Protein AF-A0A2H0J048-F1 (afdb_monomer)

Mean predicted aligned error: 5.44 Å

Solvent-accessible surface area (backbone atoms only — not comparable to full-atom values): 5677 Å² total; per-residue (Å²): 135,82,66,64,63,48,66,38,72,66,30,52,51,51,53,52,49,50,41,68,76,61,35,92,79,60,80,83,76,71,68,85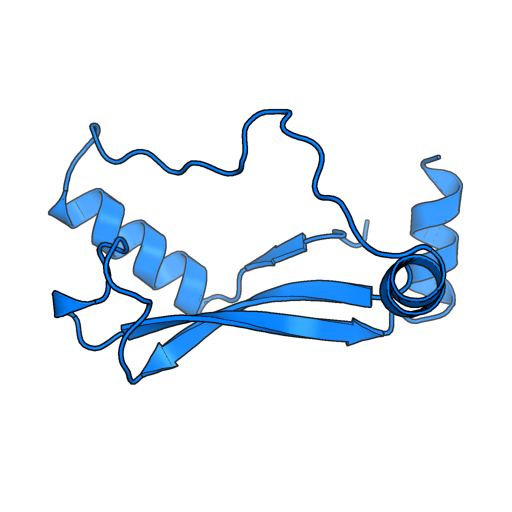,85,64,83,83,87,64,58,69,74,54,41,72,71,49,75,58,38,32,40,33,40,32,63,44,81,42,76,39,48,98,86,45,87,48,29,91,75,46,23,17,74,38,83,45,71,45,75,57,50,73,69,52,49,56,56,54,60,76,76,112

Structure (mmCIF, N/CA/C/O backbone):
data_AF-A0A2H0J048-F1
#
_entry.id   AF-A0A2H0J048-F1
#
loop_
_atom_site.group_PDB
_atom_site.id
_atom_site.type_symbol
_atom_site.label_atom_id
_atom_site.label_alt_id
_atom_site.label_comp_id
_atom_site.label_asym_id
_atom_site.label_entity_id
_atom_site.label_seq_id
_atom_site.pdbx_PDB_ins_code
_atom_site.Cartn_x
_atom_site.Cartn_y
_atom_site.Cartn_z
_atom_site.occupancy
_atom_site.B_iso_or_equiv
_atom_site.auth_seq_id
_atom_site.auth_comp_id
_atom_site.auth_asym_id
_atom_site.auth_atom_id
_atom_site.pdbx_PDB_model_num
ATOM 1 N N . MET A 1 1 ? 1.315 -15.779 -10.283 1.00 78.94 1 MET A N 1
ATOM 2 C CA . MET A 1 1 ? 0.953 -14.384 -10.561 1.00 78.94 1 MET A CA 1
ATOM 3 C C . MET A 1 1 ? 1.601 -13.513 -9.526 1.00 78.94 1 MET A C 1
ATOM 5 O O . MET A 1 1 ? 1.280 -13.643 -8.351 1.00 78.94 1 MET A O 1
ATOM 9 N N . VAL A 1 2 ? 2.564 -12.703 -9.948 1.00 88.88 2 VAL A N 1
ATOM 10 C CA . VAL A 1 2 ? 3.149 -11.669 -9.099 1.00 88.88 2 VAL A CA 1
ATOM 11 C C . VAL A 1 2 ? 2.176 -10.495 -8.937 1.00 88.88 2 VAL A C 1
ATOM 13 O O . VAL A 1 2 ? 1.649 -9.966 -9.914 1.00 88.88 2 VAL A O 1
ATOM 16 N N . ASP A 1 3 ? 1.938 -10.075 -7.697 1.00 90.81 3 ASP A N 1
ATOM 17 C CA . ASP A 1 3 ? 1.085 -8.921 -7.411 1.00 90.81 3 ASP A CA 1
ATOM 18 C C . ASP A 1 3 ? 1.859 -7.607 -7.574 1.00 90.81 3 ASP A C 1
ATOM 20 O O . ASP A 1 3 ? 2.994 -7.480 -7.105 1.00 90.81 3 ASP A O 1
ATOM 24 N N . LYS A 1 4 ? 1.237 -6.584 -8.180 1.00 88.88 4 LYS A N 1
ATOM 25 C CA . LYS A 1 4 ? 1.843 -5.240 -8.295 1.00 88.88 4 LYS A CA 1
ATOM 26 C C . LYS A 1 4 ? 1.974 -4.526 -6.942 1.00 88.88 4 LYS A C 1
ATOM 28 O O . LYS A 1 4 ? 2.866 -3.695 -6.770 1.00 88.88 4 LYS A O 1
ATOM 33 N N . VAL A 1 5 ? 1.108 -4.865 -5.985 1.00 90.31 5 VAL A N 1
ATOM 34 C CA . VAL A 1 5 ? 1.094 -4.314 -4.626 1.00 90.31 5 VAL A CA 1
ATOM 35 C C . VAL A 1 5 ? 0.935 -5.454 -3.629 1.00 90.31 5 VAL A C 1
ATOM 37 O O . VAL A 1 5 ? -0.006 -6.233 -3.745 1.00 90.31 5 VAL A O 1
ATOM 40 N N . ILE A 1 6 ? 1.817 -5.527 -2.637 1.00 93.25 6 ILE A N 1
ATOM 41 C CA . ILE A 1 6 ? 1.723 -6.489 -1.531 1.00 93.25 6 ILE A CA 1
ATOM 42 C C . ILE A 1 6 ? 1.796 -5.777 -0.181 1.00 93.25 6 ILE A C 1
ATOM 44 O O . ILE A 1 6 ? 2.321 -4.670 -0.081 1.00 93.25 6 ILE A O 1
ATOM 48 N N . ALA A 1 7 ? 1.310 -6.437 0.867 1.00 94.50 7 ALA A N 1
ATOM 49 C CA . ALA A 1 7 ? 1.516 -6.031 2.253 1.00 94.50 7 ALA A CA 1
ATOM 50 C C . ALA A 1 7 ? 2.376 -7.077 2.972 1.00 94.50 7 ALA A C 1
ATOM 52 O O . ALA A 1 7 ? 2.208 -8.279 2.757 1.00 94.50 7 ALA A O 1
ATOM 53 N N . THR A 1 8 ? 3.304 -6.635 3.817 1.00 96.88 8 THR A N 1
ATOM 54 C CA . THR A 1 8 ? 4.110 -7.543 4.641 1.00 96.88 8 THR A CA 1
ATOM 55 C C . THR A 1 8 ? 3.257 -8.228 5.714 1.00 96.88 8 THR A C 1
ATOM 57 O O . THR A 1 8 ? 2.196 -7.713 6.078 1.00 96.88 8 THR A O 1
ATOM 60 N N . PRO A 1 9 ? 3.712 -9.363 6.282 1.00 97.62 9 PRO A N 1
ATOM 61 C CA . PRO A 1 9 ? 3.013 -10.003 7.398 1.00 97.62 9 PRO A CA 1
ATOM 62 C C . PRO A 1 9 ? 2.751 -9.050 8.573 1.00 97.62 9 PRO A C 1
ATOM 64 O O . PRO A 1 9 ? 1.635 -8.993 9.077 1.00 97.62 9 PRO A O 1
ATOM 67 N N . THR A 1 10 ? 3.732 -8.222 8.936 1.00 96.44 10 THR A N 1
ATOM 68 C CA . THR A 1 10 ? 3.609 -7.206 9.995 1.00 96.44 10 THR A CA 1
ATOM 69 C C . THR A 1 10 ? 2.579 -6.127 9.658 1.00 96.44 10 THR A C 1
ATOM 71 O O . THR A 1 10 ? 1.826 -5.696 10.531 1.00 96.44 10 THR A O 1
ATOM 74 N N . ALA A 1 11 ? 2.486 -5.712 8.391 1.00 94.81 11 ALA A N 1
ATOM 75 C CA . ALA A 1 11 ? 1.436 -4.801 7.944 1.00 94.81 11 ALA A CA 1
ATOM 76 C C . ALA A 1 11 ? 0.044 -5.432 8.034 1.00 94.81 11 ALA A C 1
ATOM 78 O O . ALA A 1 11 ? -0.895 -4.789 8.506 1.00 94.81 11 ALA A O 1
ATOM 79 N N . LEU A 1 12 ? -0.09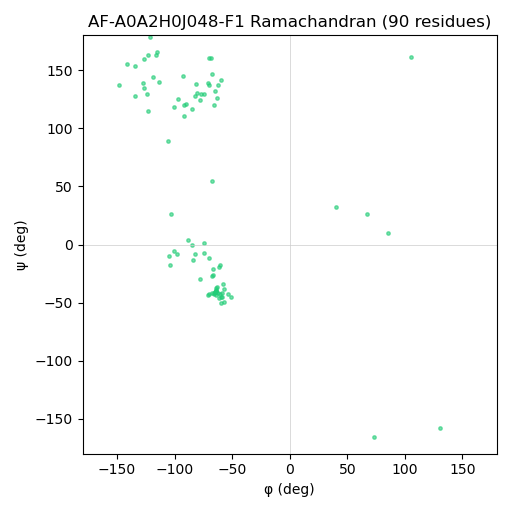7 -6.697 7.639 1.00 95.00 12 LEU A N 1
ATOM 80 C CA . LEU A 1 12 ? -1.360 -7.430 7.745 1.00 95.00 12 LEU A CA 1
ATOM 81 C C . LEU A 1 12 ? -1.801 -7.609 9.205 1.00 95.00 12 LEU A C 1
ATOM 83 O O . LEU A 1 12 ? -2.983 -7.437 9.511 1.00 95.00 12 LEU A O 1
ATOM 87 N N . GLU A 1 13 ? -0.865 -7.897 10.108 1.00 96.44 13 GLU A N 1
ATOM 88 C CA . GLU A 1 13 ? -1.117 -7.990 11.550 1.00 96.44 13 GLU A CA 1
ATOM 89 C C . GLU A 1 13 ? -1.607 -6.662 12.129 1.00 96.44 13 GLU A C 1
ATOM 91 O O . GLU A 1 13 ? -2.615 -6.636 12.839 1.00 96.44 13 GLU A O 1
ATOM 96 N N . LEU A 1 14 ? -0.961 -5.546 11.776 1.00 94.44 14 LEU A N 1
ATOM 97 C CA . LEU A 1 14 ? -1.397 -4.221 12.213 1.00 94.44 14 LEU A CA 1
ATOM 98 C C . LEU A 1 14 ? -2.802 -3.892 11.689 1.00 94.44 14 LEU A C 1
ATOM 100 O O . LEU A 1 14 ? -3.643 -3.408 12.444 1.00 94.44 14 LEU A O 1
ATOM 104 N N . ILE A 1 15 ? -3.101 -4.213 10.428 1.00 92.38 15 ILE A N 1
ATOM 105 C CA . ILE A 1 15 ? -4.445 -4.034 9.857 1.00 92.38 15 ILE A CA 1
ATOM 106 C C . ILE A 1 15 ? -5.483 -4.849 10.642 1.00 92.38 15 ILE A C 1
ATOM 108 O O . ILE A 1 15 ? -6.561 -4.338 10.955 1.00 92.38 15 ILE A O 1
ATOM 112 N N . ALA A 1 16 ? -5.187 -6.108 10.968 1.00 94.06 16 ALA A N 1
ATOM 113 C CA . ALA A 1 16 ? -6.087 -6.961 11.745 1.00 94.06 16 ALA A CA 1
ATOM 114 C C . ALA A 1 16 ? -6.299 -6.428 13.172 1.00 94.06 16 ALA A C 1
ATOM 116 O O . ALA A 1 16 ? -7.430 -6.414 13.672 1.00 94.06 16 ALA A O 1
ATOM 117 N N . PHE A 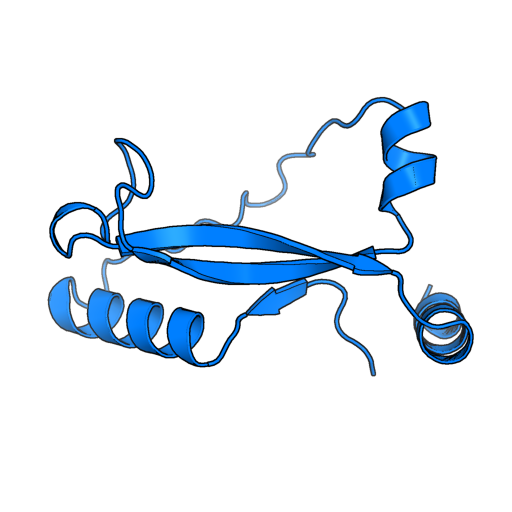1 17 ? -5.234 -5.934 13.804 1.00 95.06 17 PHE A N 1
ATOM 118 C CA . PHE A 1 17 ? -5.296 -5.279 15.106 1.00 95.06 17 PHE A CA 1
ATOM 119 C C . PHE A 1 17 ? -6.199 -4.038 15.069 1.00 95.06 17 PHE A C 1
ATOM 121 O O . PHE A 1 17 ? -7.134 -3.939 15.866 1.00 95.06 17 PHE A O 1
ATOM 128 N N . LEU A 1 18 ? -5.994 -3.135 14.105 1.00 93.75 18 LEU A N 1
ATOM 129 C CA . LEU A 1 18 ? -6.802 -1.921 13.957 1.00 93.75 18 LEU A CA 1
ATOM 130 C C . LEU A 1 18 ? -8.278 -2.252 13.708 1.00 93.75 18 LEU A C 1
ATOM 132 O O . LEU A 1 18 ? -9.155 -1.654 14.331 1.00 93.75 18 LEU A O 1
ATOM 136 N N . LYS A 1 19 ? -8.574 -3.249 12.863 1.00 92.50 19 LYS A N 1
ATOM 137 C CA . LYS A 1 19 ? -9.949 -3.738 12.642 1.00 92.50 19 LYS A CA 1
ATOM 138 C C . LYS A 1 19 ? -10.597 -4.233 13.932 1.00 92.50 19 LYS A C 1
ATOM 140 O O . LYS A 1 19 ? -11.761 -3.943 14.184 1.00 92.50 19 LYS A O 1
ATOM 145 N N . THR A 1 20 ? -9.845 -4.954 14.758 1.00 94.88 20 THR A N 1
ATOM 146 C CA . THR A 1 20 ? -10.335 -5.464 16.045 1.00 94.88 20 THR A CA 1
ATOM 147 C C . THR A 1 20 ? -10.597 -4.323 17.030 1.00 94.88 20 THR A C 1
ATOM 149 O O . THR A 1 20 ? -11.623 -4.317 17.705 1.00 94.88 20 THR A O 1
ATOM 152 N N . LYS A 1 21 ? -9.701 -3.332 17.085 1.00 94.75 21 LYS A N 1
ATOM 153 C CA . LYS A 1 21 ? -9.781 -2.192 18.006 1.00 94.75 21 LYS A CA 1
ATOM 154 C C . LYS A 1 21 ? -10.896 -1.205 17.653 1.00 94.75 21 LYS A C 1
ATOM 156 O O . LYS A 1 21 ? -11.596 -0.733 18.544 1.00 94.75 21 LYS A O 1
ATOM 161 N N . HIS A 1 22 ? -11.047 -0.878 16.372 1.00 93.12 22 HIS A N 1
ATOM 162 C CA . HIS A 1 22 ? -11.982 0.150 15.897 1.00 93.12 22 HIS A CA 1
ATOM 163 C C . HIS A 1 22 ? -13.311 -0.425 15.390 1.00 93.12 22 HIS A C 1
ATOM 165 O O . HIS A 1 22 ? -14.264 0.318 15.147 1.00 93.12 22 HIS A O 1
ATOM 171 N N . GLY A 1 23 ? -13.399 -1.750 15.276 1.00 90.00 23 GLY A N 1
ATOM 172 C CA . GLY A 1 23 ? -14.609 -2.450 14.880 1.00 90.00 23 GLY A CA 1
ATOM 173 C C . GLY A 1 23 ? -14.943 -2.304 13.388 1.00 90.00 23 GLY A C 1
ATOM 174 O O . GLY A 1 23 ? -14.114 -1.883 12.578 1.00 90.00 23 GLY A O 1
ATOM 175 N N . PRO A 1 24 ? -16.178 -2.658 12.996 1.00 86.38 24 PRO A N 1
ATOM 176 C CA . PRO A 1 24 ? -16.574 -2.800 11.592 1.00 86.38 24 PRO A CA 1
ATOM 177 C C . PRO A 1 24 ? -16.670 -1.475 10.820 1.00 86.38 24 PRO A C 1
ATOM 179 O O . PRO A 1 24 ? -16.766 -1.496 9.598 1.00 86.38 24 PRO A O 1
ATOM 182 N N . ASN A 1 25 ? -16.632 -0.333 11.514 1.00 84.00 25 ASN A N 1
ATOM 183 C CA . ASN A 1 25 ? -16.713 0.995 10.900 1.00 84.00 25 ASN A CA 1
ATOM 184 C C . ASN A 1 25 ? -15.340 1.549 10.485 1.00 84.00 25 ASN A C 1
ATOM 186 O O . ASN A 1 25 ? -15.248 2.695 10.047 1.00 84.00 25 ASN A O 1
ATOM 190 N N . LEU A 1 26 ? -14.268 0.763 10.635 1.00 84.75 26 LEU A N 1
ATOM 191 C CA . LEU A 1 26 ? -12.955 1.124 10.123 1.00 84.75 26 LEU A CA 1
ATOM 192 C C . LEU A 1 26 ? -12.987 1.170 8.592 1.00 84.75 26 LEU A C 1
ATOM 194 O O . LEU A 1 26 ? -13.236 0.163 7.928 1.00 84.75 26 LEU A O 1
ATOM 198 N N . LEU A 1 27 ? -12.678 2.336 8.033 1.00 79.31 27 LEU A N 1
ATOM 199 C CA . LEU A 1 27 ? -12.551 2.509 6.594 1.00 79.31 27 LEU A CA 1
ATOM 200 C C . LEU A 1 27 ? -11.098 2.289 6.177 1.00 79.31 27 LEU A C 1
ATOM 202 O O . LEU A 1 27 ? -10.204 3.014 6.603 1.00 79.31 27 LEU A O 1
ATOM 206 N N . PHE A 1 28 ? -10.873 1.311 5.302 1.00 75.75 28 PHE A N 1
ATOM 207 C CA . PHE A 1 28 ? -9.660 1.263 4.495 1.00 75.75 28 PHE A CA 1
ATOM 208 C C . PHE A 1 28 ? -9.951 1.977 3.180 1.00 75.75 28 PHE A C 1
ATOM 210 O O . PHE A 1 28 ? -10.735 1.489 2.365 1.00 75.75 28 PHE A O 1
ATOM 217 N N . HIS A 1 29 ? -9.342 3.142 2.985 1.00 71.31 29 HIS A N 1
ATOM 218 C CA . HIS A 1 29 ? -9.454 3.874 1.734 1.00 71.31 29 HIS A CA 1
ATOM 219 C C . HIS A 1 29 ? -8.147 3.746 0.952 1.00 71.31 29 HIS A C 1
ATOM 221 O O . HIS A 1 29 ? -7.255 4.582 1.049 1.00 71.31 29 HIS A O 1
ATOM 227 N N . GLN A 1 30 ? -8.050 2.705 0.126 1.00 62.16 30 GLN A N 1
ATOM 228 C CA . GLN A 1 30 ? -7.315 2.864 -1.127 1.00 62.16 30 GLN A CA 1
ATOM 229 C C . GLN A 1 30 ? -8.073 3.938 -1.911 1.00 62.16 30 GLN A C 1
ATOM 231 O O . GLN A 1 30 ? -9.300 3.906 -1.874 1.00 62.16 30 GLN A O 1
ATOM 236 N N . SER A 1 31 ? -7.400 4.889 -2.564 1.00 61.75 31 SER A N 1
ATOM 237 C CA . SER A 1 31 ? -8.032 6.049 -3.217 1.00 61.75 31 SER A CA 1
ATOM 238 C C . SER A 1 31 ? -8.900 5.690 -4.440 1.00 61.75 31 SER A C 1
ATOM 240 O O . SER A 1 31 ? -8.654 6.170 -5.537 1.00 61.75 31 SER A O 1
ATOM 242 N N . GLY A 1 32 ? -9.869 4.789 -4.290 1.00 43.97 32 GLY A N 1
ATOM 243 C CA . GLY A 1 32 ? -11.225 4.815 -4.830 1.00 43.97 32 GLY A CA 1
ATOM 244 C C . GLY A 1 32 ? -11.456 5.316 -6.252 1.00 43.97 32 GLY A C 1
ATOM 245 O O . GLY A 1 32 ? -12.497 5.916 -6.486 1.00 43.97 32 GLY A O 1
ATOM 246 N N . GLY A 1 33 ? -10.528 5.119 -7.190 1.00 51.56 33 GLY A N 1
ATOM 247 C CA . GLY A 1 33 ? -10.650 5.631 -8.559 1.00 51.56 33 GLY A CA 1
ATOM 248 C C . GLY A 1 33 ? -10.170 7.073 -8.775 1.00 51.56 33 GLY A C 1
ATOM 249 O O . GLY A 1 33 ? -10.364 7.612 -9.862 1.00 51.56 33 GLY A O 1
ATOM 250 N N . CYS A 1 34 ? -9.508 7.699 -7.797 1.00 58.53 34 CYS A N 1
ATOM 251 C CA . CYS A 1 34 ? -8.746 8.925 -8.033 1.00 58.53 34 CYS A CA 1
ATOM 252 C C . CYS A 1 34 ? -7.411 8.570 -8.691 1.00 58.53 34 CYS A C 1
ATOM 254 O O . CYS A 1 34 ? -6.637 7.774 -8.155 1.00 58.53 34 CYS A O 1
ATOM 256 N N . ALA A 1 35 ? -7.136 9.169 -9.850 1.00 67.69 35 ALA A N 1
ATOM 257 C CA . ALA A 1 35 ? -5.851 9.005 -10.510 1.00 67.69 35 ALA A CA 1
ATOM 258 C C . ALA A 1 35 ? -4.736 9.582 -9.627 1.00 67.69 35 ALA A C 1
ATOM 260 O O . ALA A 1 35 ? -4.782 10.751 -9.239 1.00 67.69 35 ALA A O 1
ATOM 261 N N . PHE A 1 36 ? -3.718 8.771 -9.337 1.00 70.81 36 PHE A N 1
ATOM 262 C CA . PHE A 1 36 ? -2.447 9.300 -8.864 1.00 70.81 36 PHE A CA 1
ATOM 263 C C . PHE A 1 36 ? -1.691 9.873 -10.054 1.00 70.81 36 PHE A C 1
ATOM 265 O O . PHE A 1 36 ? -1.521 9.213 -11.080 1.00 70.81 36 PHE A O 1
ATOM 272 N N . TYR A 1 37 ? -1.227 11.107 -9.902 1.00 80.88 37 TYR A N 1
ATOM 273 C CA . TYR A 1 37 ? -0.410 11.763 -10.907 1.00 80.88 37 TYR A CA 1
ATOM 274 C C . TYR A 1 37 ? 1.052 11.615 -10.519 1.00 80.88 37 TYR A C 1
ATOM 276 O O . TYR A 1 37 ? 1.469 11.991 -9.426 1.00 80.88 37 TYR A O 1
ATOM 284 N N . ILE A 1 38 ? 1.830 11.072 -11.442 1.00 86.44 38 ILE A N 1
ATOM 285 C CA . ILE A 1 38 ? 3.277 10.946 -11.343 1.00 86.44 38 ILE A CA 1
ATOM 286 C C . ILE A 1 38 ? 3.869 11.544 -12.618 1.00 86.44 38 ILE A C 1
ATOM 288 O O . ILE A 1 38 ? 3.321 11.371 -13.710 1.00 86.44 38 ILE A O 1
ATOM 292 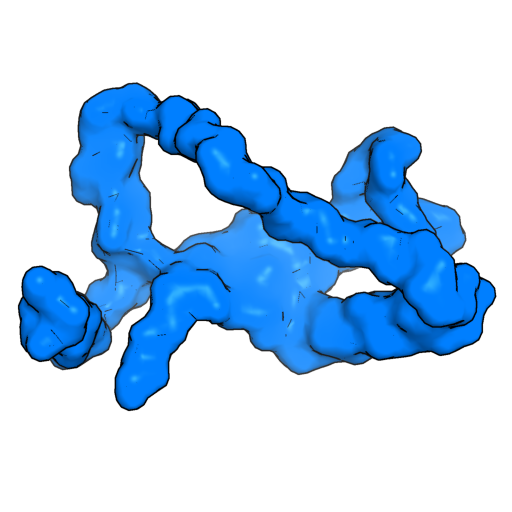N N . GLY A 1 39 ? 4.963 12.299 -12.497 1.00 93.75 39 GLY A N 1
ATOM 293 C CA . GLY A 1 39 ? 5.615 12.876 -13.672 1.00 93.75 39 GLY A CA 1
ATOM 294 C C . GLY A 1 39 ? 6.062 11.766 -14.626 1.00 93.75 39 GLY A C 1
ATOM 295 O O . GLY A 1 39 ? 6.547 10.736 -14.172 1.00 93.75 39 GLY A O 1
ATOM 296 N N . LYS A 1 40 ? 5.949 11.958 -15.947 1.00 92.62 40 LYS A N 1
ATOM 297 C CA . LYS A 1 40 ? 6.252 10.904 -16.939 1.00 92.62 40 LYS A CA 1
ATOM 298 C C . LYS A 1 40 ? 7.621 10.240 -16.726 1.00 92.62 40 LYS A C 1
ATOM 300 O O . LYS A 1 40 ? 7.715 9.021 -16.755 1.00 92.62 40 LYS A O 1
ATOM 305 N N . ALA A 1 41 ? 8.667 11.027 -16.471 1.00 92.94 41 ALA A N 1
ATOM 306 C CA . ALA A 1 41 ? 10.007 10.495 -16.208 1.00 92.94 41 ALA A CA 1
ATOM 307 C C . ALA A 1 41 ? 10.063 9.628 -14.937 1.00 92.94 41 ALA A C 1
ATOM 309 O O . ALA A 1 41 ? 10.743 8.607 -14.912 1.00 92.94 41 ALA A O 1
ATOM 310 N N . GLN A 1 42 ? 9.314 10.009 -13.900 1.00 88.62 42 GLN A N 1
ATOM 311 C CA . GLN A 1 42 ? 9.180 9.205 -12.690 1.00 88.62 42 GLN A CA 1
ATOM 312 C C . GLN A 1 42 ? 8.353 7.944 -12.969 1.00 88.62 42 GLN A C 1
ATOM 314 O O . GLN A 1 42 ? 8.756 6.865 -12.566 1.00 88.62 42 GLN A O 1
ATOM 319 N N . TYR A 1 43 ? 7.255 8.029 -13.723 1.00 89.62 43 TYR A N 1
ATOM 320 C CA . TYR A 1 43 ? 6.473 6.847 -14.091 1.00 89.62 43 TYR A CA 1
ATOM 321 C C . TYR A 1 43 ? 7.323 5.800 -14.815 1.00 89.62 43 TYR A C 1
ATOM 323 O O . TYR A 1 43 ? 7.337 4.639 -14.420 1.00 89.62 43 TYR A O 1
ATOM 331 N N . GLU A 1 44 ? 8.084 6.213 -15.830 1.00 88.44 44 GLU A N 1
ATOM 332 C CA . GLU A 1 44 ? 8.966 5.311 -16.575 1.00 88.44 44 GLU A CA 1
ATOM 333 C C . GLU A 1 44 ? 9.988 4.613 -15.673 1.00 88.44 44 GLU A C 1
ATOM 335 O O . GLU A 1 44 ? 10.295 3.445 -15.897 1.00 88.44 44 GLU A O 1
ATOM 340 N N . HIS A 1 45 ? 10.458 5.301 -14.629 1.00 85.50 45 HIS A N 1
ATOM 341 C CA . HIS A 1 45 ? 11.391 4.753 -13.649 1.00 85.50 45 HIS A CA 1
ATOM 342 C C . HIS A 1 45 ? 10.730 3.835 -12.605 1.00 85.50 45 HIS A C 1
ATOM 344 O O . HIS A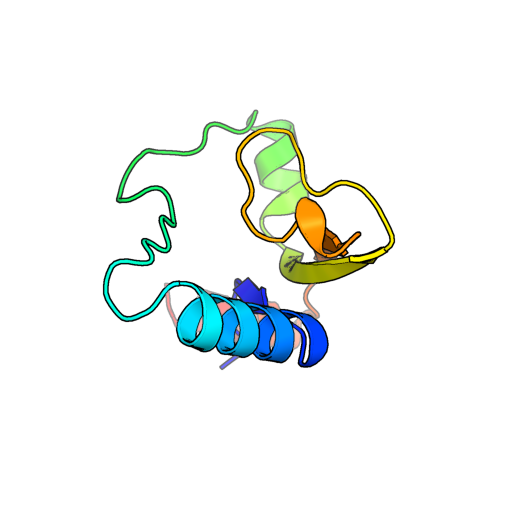 1 45 ? 11.372 2.922 -12.110 1.00 85.50 45 HIS A O 1
ATOM 350 N N . TRP A 1 46 ? 9.462 4.050 -12.255 1.00 87.62 46 TRP A N 1
ATOM 351 C CA . TRP A 1 46 ? 8.810 3.319 -11.158 1.00 87.62 46 TRP A CA 1
ATOM 352 C C . TRP A 1 46 ? 7.849 2.218 -11.629 1.00 87.62 46 TRP A C 1
ATOM 354 O O . TRP A 1 46 ? 7.539 1.315 -10.854 1.00 87.62 46 TRP A O 1
ATOM 364 N N . LYS A 1 47 ? 7.405 2.226 -12.895 1.00 87.69 47 LYS A N 1
ATOM 365 C CA . LYS A 1 47 ? 6.415 1.266 -13.433 1.00 87.69 47 LYS A CA 1
ATOM 366 C C . LYS A 1 47 ? 6.848 -0.206 -13.386 1.00 87.69 47 LYS A C 1
ATOM 368 O O . LYS A 1 47 ? 6.014 -1.092 -13.511 1.00 87.69 47 LYS A O 1
ATOM 373 N N . HIS A 1 48 ? 8.142 -0.460 -13.221 1.00 92.00 48 HIS A N 1
ATOM 374 C CA . HIS A 1 48 ? 8.753 -1.788 -13.143 1.00 92.00 48 HIS A CA 1
ATOM 375 C C . HIS A 1 48 ? 9.119 -2.181 -11.701 1.00 92.00 48 HIS A C 1
ATOM 377 O O . HIS A 1 48 ? 10.026 -2.984 -11.475 1.00 92.00 48 HIS A O 1
ATOM 383 N N . THR A 1 49 ? 8.414 -1.614 -10.718 1.00 93.25 49 THR A N 1
ATOM 384 C CA . THR A 1 49 ? 8.614 -1.913 -9.298 1.00 93.25 49 THR A CA 1
ATOM 385 C C . THR A 1 49 ? 7.363 -2.503 -8.652 1.00 93.25 49 THR A C 1
ATOM 387 O O . THR A 1 49 ? 6.239 -2.123 -8.981 1.00 93.25 49 THR A O 1
ATOM 390 N N . GLN A 1 50 ? 7.567 -3.432 -7.716 1.00 93.19 50 GLN A N 1
ATOM 391 C CA . GLN A 1 50 ? 6.528 -3.913 -6.810 1.00 93.19 50 GLN A CA 1
ATOM 392 C C . GLN A 1 50 ? 6.391 -2.929 -5.655 1.00 93.19 50 GLN A C 1
ATOM 394 O O . GLN A 1 50 ? 7.383 -2.639 -4.981 1.00 93.19 50 GLN A O 1
ATOM 399 N N . LEU A 1 51 ? 5.172 -2.467 -5.390 1.00 91.44 51 LEU A N 1
ATOM 400 C CA . LEU A 1 51 ? 4.876 -1.677 -4.203 1.00 91.44 51 LEU A CA 1
ATOM 401 C C . LEU A 1 51 ? 4.697 -2.605 -2.999 1.00 91.44 51 LEU A C 1
ATOM 403 O O . LEU A 1 51 ? 3.943 -3.575 -3.059 1.00 91.44 51 LEU A O 1
ATOM 407 N N . ILE A 1 52 ? 5.372 -2.303 -1.898 1.00 93.31 52 ILE A N 1
ATOM 408 C CA . ILE A 1 52 ? 5.328 -3.101 -0.674 1.00 93.31 52 ILE A CA 1
ATOM 409 C C . ILE A 1 52 ? 4.874 -2.195 0.463 1.00 93.31 52 ILE A C 1
ATOM 411 O O . ILE A 1 52 ? 5.584 -1.264 0.843 1.00 93.31 52 ILE A O 1
ATOM 415 N N . ILE A 1 53 ? 3.707 -2.487 1.025 1.00 92.69 53 ILE A N 1
ATOM 416 C CA . ILE A 1 53 ? 3.202 -1.837 2.230 1.00 92.69 53 ILE A CA 1
ATOM 417 C C . ILE A 1 53 ? 3.789 -2.563 3.437 1.00 92.69 53 ILE A C 1
ATOM 419 O O . ILE A 1 53 ? 3.543 -3.752 3.635 1.00 92.69 53 ILE A O 1
ATOM 423 N N . ASP A 1 54 ? 4.593 -1.857 4.218 1.00 94.81 54 ASP A N 1
ATOM 424 C CA . ASP A 1 54 ? 5.214 -2.355 5.441 1.00 94.81 54 ASP A CA 1
ATOM 425 C C . ASP A 1 54 ? 4.822 -1.509 6.654 1.00 94.81 54 ASP A C 1
ATOM 427 O O . ASP A 1 54 ? 4.089 -0.528 6.530 1.00 94.81 54 ASP A O 1
ATOM 431 N N . VAL A 1 55 ? 5.314 -1.889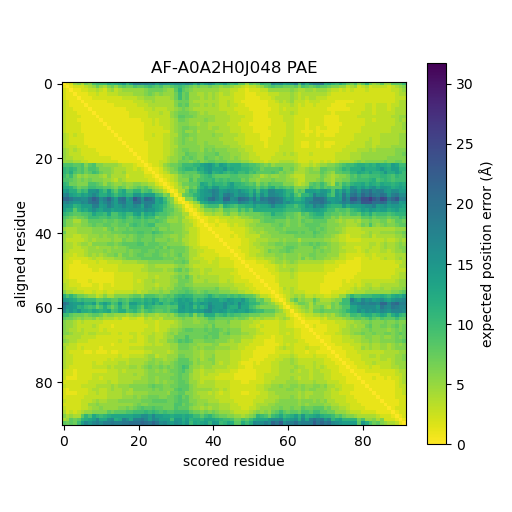 7.828 1.00 94.88 55 VAL A N 1
ATOM 432 C CA . VAL A 1 55 ? 5.147 -1.162 9.084 1.00 94.88 55 VAL A CA 1
ATOM 433 C C . VAL A 1 55 ? 6.505 -0.924 9.715 1.00 94.88 55 VAL A C 1
ATOM 435 O O . VAL A 1 55 ? 7.325 -1.835 9.819 1.00 94.88 55 VAL A O 1
ATOM 438 N N . VAL A 1 56 ? 6.713 0.297 10.186 1.00 94.44 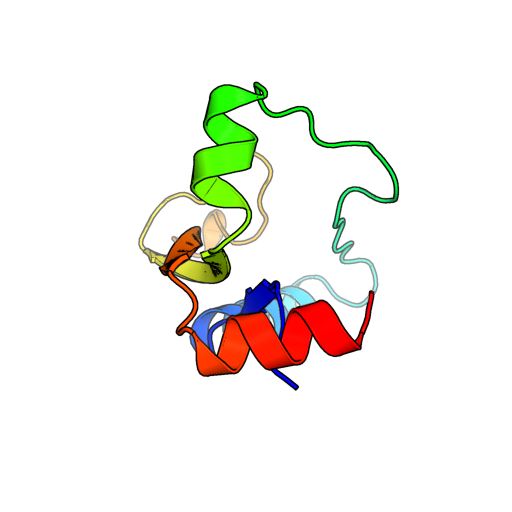56 VAL A N 1
ATOM 439 C CA . VAL A 1 56 ? 7.881 0.681 10.979 1.00 94.44 56 VAL A CA 1
ATOM 440 C C . VAL A 1 56 ? 7.438 1.271 12.312 1.00 94.44 56 VAL A C 1
ATOM 442 O O . VAL A 1 56 ? 6.279 1.655 12.485 1.00 94.44 56 VAL A O 1
ATOM 445 N N . ASP A 1 57 ? 8.368 1.340 13.259 1.00 94.69 57 ASP A N 1
ATOM 446 C CA . ASP A 1 57 ? 8.179 2.116 14.481 1.00 94.69 57 ASP A CA 1
ATOM 447 C C . ASP A 1 57 ? 8.232 3.614 14.163 1.00 94.69 57 ASP A C 1
ATOM 449 O O . ASP A 1 57 ? 9.071 4.062 13.378 1.00 94.69 57 ASP A O 1
ATOM 453 N N . GLY A 1 58 ? 7.356 4.397 14.786 1.00 87.88 58 GLY A N 1
ATOM 454 C CA . GLY A 1 58 ? 7.302 5.844 14.608 1.00 87.88 58 GLY A CA 1
ATOM 455 C C . GLY A 1 58 ? 5.900 6.348 14.308 1.00 87.88 58 GLY A C 1
ATOM 456 O O . GLY A 1 58 ? 4.916 5.714 14.656 1.00 87.88 58 GLY A O 1
ATOM 457 N N . ASN A 1 59 ? 5.817 7.530 13.704 1.00 79.31 59 ASN A N 1
ATOM 458 C CA . ASN A 1 59 ? 4.552 8.201 13.433 1.00 79.31 59 ASN A CA 1
ATOM 459 C C . ASN A 1 59 ? 4.154 7.982 11.960 1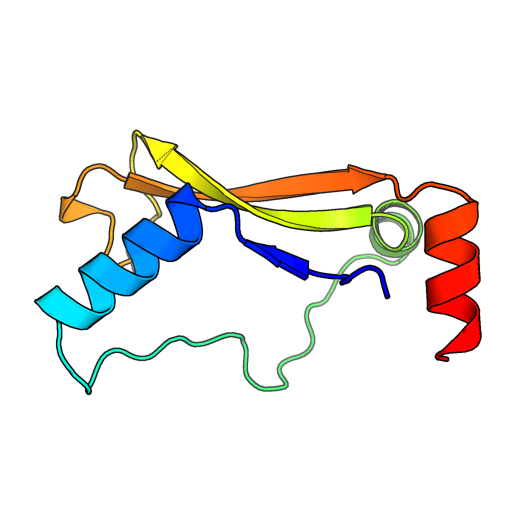.00 79.31 59 ASN A C 1
ATOM 461 O O . ASN A 1 59 ? 4.896 8.392 11.066 1.00 79.31 59 ASN A O 1
ATOM 465 N N . GLY A 1 60 ? 3.013 7.328 11.713 1.00 69.62 60 GLY A N 1
ATOM 466 C CA . GLY A 1 60 ? 2.455 7.051 10.377 1.00 69.62 60 GLY A CA 1
ATOM 467 C C . GLY A 1 60 ? 1.823 8.257 9.674 1.00 69.62 60 GLY A C 1
ATOM 468 O O . GLY A 1 60 ? 1.325 8.132 8.556 1.00 69.62 60 GLY A O 1
ATOM 469 N N . GLY A 1 61 ? 1.863 9.430 10.312 1.00 74.19 61 GLY A N 1
ATOM 470 C CA . GLY A 1 61 ? 1.249 10.667 9.842 1.00 74.19 61 GLY A CA 1
ATOM 471 C C . GLY A 1 61 ? -0.015 11.018 10.628 1.00 74.19 61 GLY A C 1
ATOM 472 O O . GLY A 1 61 ? -0.620 10.178 11.295 1.00 74.19 61 GLY A O 1
ATOM 473 N N . ASP A 1 62 ? -0.424 12.285 10.537 1.00 73.25 62 ASP A N 1
ATOM 474 C CA . ASP A 1 62 ? -1.426 12.873 11.441 1.00 73.25 62 ASP A CA 1
ATOM 475 C C . ASP A 1 62 ? -2.843 12.285 11.298 1.00 73.25 62 ASP A C 1
ATOM 477 O O . ASP A 1 62 ? -3.653 12.395 12.216 1.00 73.25 62 ASP A O 1
ATOM 481 N N . PHE A 1 63 ? -3.158 11.653 10.163 1.00 80.62 63 PHE A N 1
ATOM 482 C CA . PHE A 1 63 ? -4.490 11.106 9.872 1.00 80.62 63 PHE A CA 1
ATOM 483 C C . PHE A 1 63 ? -4.611 9.590 10.086 1.00 80.62 63 PHE A C 1
ATOM 485 O O . PHE A 1 63 ? -5.710 9.052 9.939 1.00 80.62 63 PHE A O 1
ATOM 492 N N . SER A 1 64 ? -3.513 8.891 10.395 1.00 87.12 64 SER A N 1
ATOM 493 C CA . SER A 1 64 ? -3.499 7.425 10.443 1.00 87.12 64 SER A CA 1
ATOM 494 C C . SER A 1 64 ? -3.778 6.872 11.841 1.00 87.12 64 SER A C 1
ATOM 496 O O . SER A 1 64 ? -3.402 7.466 12.853 1.00 87.12 64 SER A O 1
ATOM 498 N N . LEU A 1 65 ? -4.470 5.731 11.909 1.00 90.75 65 LEU A N 1
ATOM 499 C CA . LEU A 1 65 ? -4.983 5.178 13.168 1.00 90.75 65 LEU A CA 1
ATOM 500 C C . LEU A 1 65 ? -3.976 4.339 13.951 1.00 90.75 65 LEU A C 1
ATOM 502 O O . LEU A 1 65 ? -4.248 4.070 15.111 1.00 90.75 65 LEU A O 1
ATOM 506 N N . GLU A 1 66 ? -2.855 3.943 13.351 1.00 91.06 66 GLU A N 1
ATOM 507 C CA . GLU A 1 66 ? -1.747 3.255 14.022 1.00 91.06 66 GLU A CA 1
ATOM 508 C C . GLU A 1 66 ? -0.787 4.197 14.765 1.00 91.06 66 GLU A C 1
ATOM 510 O O . GLU A 1 66 ? 0.128 3.752 15.462 1.00 91.06 66 GLU A O 1
ATOM 515 N N . THR A 1 67 ? -0.954 5.508 14.583 1.00 91.12 67 THR A N 1
ATOM 516 C CA . THR A 1 67 ? -0.080 6.515 15.186 1.00 91.12 67 THR A CA 1
ATOM 517 C C . THR A 1 67 ? -0.066 6.432 16.725 1.00 91.12 67 THR A C 1
ATOM 519 O O . THR A 1 67 ? 1.026 6.449 17.302 1.00 91.12 67 THR A O 1
ATOM 522 N N . PRO A 1 68 ? -1.209 6.287 17.436 1.00 91.88 68 PRO A N 1
ATOM 523 C CA . PRO A 1 68 ? -1.222 6.072 18.890 1.00 91.88 68 PRO A CA 1
ATOM 524 C C . PRO A 1 68 ? -0.515 4.791 19.366 1.00 91.88 68 PRO A C 1
ATOM 526 O O . PRO A 1 68 ? -0.151 4.687 20.536 1.00 91.88 68 PRO A O 1
ATOM 529 N N . GLU A 1 69 ? -0.317 3.816 18.486 1.00 92.75 69 GLU A N 1
ATOM 530 C CA . GLU A 1 69 ? 0.380 2.553 18.726 1.00 92.75 69 GLU A CA 1
ATOM 531 C C . GLU A 1 69 ? 1.898 2.692 18.543 1.00 92.75 69 GLU A C 1
ATOM 533 O O . GLU A 1 69 ? 2.630 1.716 18.714 1.00 92.75 69 GLU A O 1
ATOM 538 N N . GLY A 1 70 ? 2.381 3.890 18.196 1.00 93.12 70 GLY A N 1
ATOM 539 C CA . GLY A 1 70 ? 3.790 4.143 17.905 1.00 93.12 70 GLY A CA 1
ATOM 540 C C . GLY A 1 70 ? 4.261 3.444 16.631 1.00 93.12 70 GLY A C 1
ATOM 541 O O . GLY A 1 70 ? 5.443 3.106 16.522 1.00 93.12 70 GLY A O 1
ATOM 542 N N . LYS A 1 71 ? 3.342 3.185 15.696 1.00 94.56 71 LYS A N 1
ATOM 543 C CA . LYS A 1 71 ? 3.615 2.566 14.399 1.00 94.56 71 LYS A CA 1
ATOM 544 C C . LYS A 1 71 ? 3.304 3.539 13.265 1.00 94.56 71 LYS A C 1
ATOM 546 O O . LYS A 1 71 ? 2.587 4.521 13.435 1.00 94.56 71 LYS A O 1
ATOM 551 N N . GLY A 1 72 ? 3.829 3.228 12.085 1.00 92.94 72 GLY A N 1
ATOM 552 C CA . GLY A 1 72 ? 3.452 3.893 10.846 1.00 92.94 72 GLY A CA 1
ATOM 553 C C . GLY A 1 72 ? 3.547 2.964 9.648 1.00 92.94 72 GLY A C 1
ATOM 554 O O . GLY A 1 72 ? 4.521 2.213 9.520 1.00 92.94 72 GLY A O 1
ATOM 555 N N . PHE A 1 73 ? 2.556 3.019 8.755 1.00 91.56 73 PHE A N 1
ATOM 556 C CA . PHE A 1 73 ? 2.681 2.352 7.461 1.00 91.56 73 PHE A CA 1
ATOM 557 C C . PHE A 1 73 ? 3.795 2.998 6.633 1.00 91.56 73 PHE A C 1
ATOM 559 O O . PHE A 1 73 ? 3.872 4.216 6.477 1.00 91.56 73 PHE A O 1
ATOM 566 N N . HIS A 1 74 ? 4.661 2.165 6.070 1.00 91.38 74 HIS A N 1
ATOM 567 C CA . HIS A 1 74 ? 5.793 2.588 5.266 1.00 91.38 74 HIS A CA 1
ATOM 568 C C . HIS A 1 74 ? 5.739 1.939 3.890 1.00 91.38 74 HIS A C 1
ATOM 570 O O . HIS A 1 74 ? 5.609 0.725 3.751 1.00 91.38 74 HIS A O 1
ATOM 576 N N . THR A 1 75 ? 5.862 2.760 2.853 1.00 90.62 75 THR A N 1
ATOM 577 C CA . THR A 1 75 ? 5.886 2.276 1.476 1.00 90.62 75 THR A CA 1
ATOM 578 C C . THR A 1 75 ? 7.318 1.981 1.063 1.00 90.62 75 THR A C 1
ATOM 580 O O . THR A 1 75 ? 8.166 2.871 1.050 1.00 90.62 75 THR A O 1
ATOM 583 N N . ARG A 1 76 ? 7.578 0.733 0.682 1.00 93.00 76 ARG A N 1
ATOM 584 C CA . ARG A 1 76 ? 8.837 0.287 0.082 1.00 93.00 76 ARG A CA 1
ATOM 585 C C . ARG A 1 76 ? 8.596 -0.170 -1.345 1.00 93.00 76 ARG A C 1
ATOM 587 O O . ARG A 1 76 ? 7.462 -0.403 -1.760 1.00 93.00 76 ARG A O 1
ATOM 594 N N . SER A 1 77 ? 9.678 -0.321 -2.091 1.00 93.56 77 SER A N 1
ATOM 595 C CA . SER A 1 77 ? 9.619 -0.876 -3.434 1.00 93.56 77 SER A CA 1
ATOM 596 C C . SER A 1 77 ? 10.811 -1.776 -3.712 1.00 93.56 77 SER A C 1
ATOM 598 O O . SER A 1 77 ? 11.874 -1.639 -3.101 1.00 93.56 77 SER A O 1
ATOM 600 N N . ARG A 1 78 ? 10.622 -2.710 -4.641 1.00 94.94 78 ARG A N 1
ATOM 601 C CA . ARG A 1 78 ? 11.707 -3.471 -5.265 1.00 94.94 78 ARG A CA 1
ATOM 602 C C . ARG A 1 78 ? 11.490 -3.526 -6.765 1.00 94.94 78 ARG A C 1
ATOM 604 O O . ARG A 1 78 ? 10.351 -3.485 -7.222 1.00 94.94 78 ARG A O 1
ATOM 611 N N . VAL A 1 79 ? 12.569 -3.674 -7.517 1.00 95.62 79 VAL A N 1
ATOM 612 C CA . VAL A 1 79 ? 12.500 -3.922 -8.959 1.00 95.62 79 VAL A CA 1
ATOM 613 C C . VAL A 1 79 ? 11.954 -5.335 -9.194 1.00 95.62 79 VAL A C 1
ATOM 615 O O . VAL A 1 79 ? 12.338 -6.274 -8.487 1.00 95.62 79 VAL A O 1
ATOM 618 N N . PHE A 1 80 ? 11.046 -5.487 -10.157 1.00 95.50 80 PHE A N 1
ATOM 619 C CA . PHE A 1 80 ? 10.639 -6.810 -10.627 1.00 95.50 80 PHE A CA 1
ATOM 620 C C . PHE A 1 80 ? 11.786 -7.506 -11.358 1.00 95.50 80 PHE A C 1
ATOM 622 O O . PHE A 1 80 ? 12.581 -6.880 -12.057 1.00 95.50 80 PHE A O 1
ATOM 629 N N . THR A 1 81 ? 11.849 -8.823 -11.235 1.00 95.88 81 THR A N 1
ATOM 630 C CA . THR A 1 81 ? 12.695 -9.646 -12.102 1.00 95.88 81 THR A CA 1
ATOM 631 C C . THR A 1 81 ? 12.134 -9.684 -13.525 1.00 95.88 81 THR A C 1
ATOM 633 O O . THR A 1 81 ? 10.949 -9.436 -13.751 1.00 95.88 81 THR A O 1
ATOM 636 N N . GLU A 1 82 ? 12.965 -10.046 -14.503 1.00 95.12 82 GLU A N 1
ATOM 637 C CA . GLU A 1 82 ? 12.524 -10.190 -15.899 1.00 95.12 82 GLU A CA 1
ATOM 638 C C . GLU A 1 82 ? 11.376 -11.202 -16.050 1.00 95.12 82 GLU A C 1
ATOM 640 O O . GLU A 1 82 ? 10.435 -10.964 -16.803 1.00 95.12 82 GLU A O 1
ATOM 645 N N . ALA A 1 83 ? 11.415 -12.300 -15.286 1.00 94.94 83 ALA A N 1
ATOM 646 C CA . ALA A 1 83 ? 10.358 -13.309 -15.281 1.00 94.94 83 ALA A CA 1
ATOM 647 C C . ALA A 1 83 ? 9.029 -12.761 -14.729 1.00 94.94 83 ALA A C 1
ATOM 649 O O . ALA A 1 83 ? 7.972 -13.019 -15.301 1.00 94.94 83 ALA A O 1
ATOM 650 N N . GLU A 1 84 ? 9.080 -11.969 -13.654 1.00 94.88 84 GLU A N 1
ATOM 651 C CA . GLU A 1 84 ? 7.905 -11.302 -13.075 1.00 94.88 84 GLU A CA 1
ATOM 652 C C . GLU A 1 84 ? 7.304 -10.270 -14.042 1.00 94.88 84 GLU A C 1
ATOM 654 O O . GLU A 1 84 ? 6.087 -10.200 -14.194 1.00 94.88 84 GLU A O 1
ATOM 659 N N . LEU A 1 85 ? 8.144 -9.502 -14.744 1.00 92.38 85 LEU A N 1
ATOM 660 C CA . LEU A 1 85 ? 7.684 -8.561 -15.771 1.00 92.38 85 LEU A CA 1
ATOM 661 C C . LEU A 1 85 ? 7.016 -9.277 -16.949 1.00 92.38 85 LEU A C 1
ATOM 663 O O . LEU A 1 85 ? 5.989 -8.808 -17.436 1.00 92.38 85 LEU A O 1
ATOM 667 N N . ALA A 1 86 ? 7.569 -10.408 -17.393 1.00 92.56 86 ALA A N 1
ATOM 668 C CA . ALA A 1 86 ? 6.981 -11.209 -18.464 1.00 92.56 86 ALA A CA 1
ATOM 669 C C . ALA A 1 86 ? 5.608 -11.775 -18.068 1.00 92.56 86 ALA A C 1
ATOM 671 O O . ALA A 1 86 ? 4.689 -11.780 -18.885 1.00 92.56 86 ALA A O 1
ATOM 672 N N . GLU A 1 87 ? 5.448 -12.203 -16.812 1.00 93.00 87 GLU A N 1
ATOM 673 C CA . GLU A 1 87 ? 4.156 -12.651 -16.285 1.00 93.00 87 GLU A CA 1
ATOM 674 C C . GLU A 1 87 ? 3.126 -11.511 -16.256 1.00 93.00 87 GLU A C 1
ATOM 676 O O . GLU A 1 87 ? 1.987 -11.709 -16.671 1.00 93.00 87 GLU A O 1
ATOM 681 N N . LEU A 1 88 ? 3.523 -10.309 -15.820 1.00 88.25 88 LEU A N 1
ATOM 682 C CA . LEU A 1 88 ? 2.639 -9.138 -15.784 1.00 88.25 88 LEU A CA 1
ATOM 683 C C . LEU A 1 88 ? 2.207 -8.681 -17.181 1.00 88.25 88 LEU A C 1
ATOM 685 O O . LEU A 1 88 ? 1.045 -8.339 -17.371 1.00 88.25 88 LEU A O 1
ATOM 689 N N . ALA A 1 89 ? 3.120 -8.694 -18.153 1.00 87.31 89 ALA A N 1
ATOM 690 C CA . ALA A 1 89 ? 2.823 -8.300 -19.528 1.00 87.31 89 ALA A CA 1
ATOM 691 C C . ALA A 1 89 ? 1.847 -9.260 -20.228 1.00 87.31 89 ALA A C 1
ATOM 693 O O . ALA A 1 89 ? 1.132 -8.849 -21.130 1.00 87.31 89 ALA A O 1
ATOM 694 N N . ALA A 1 90 ? 1.795 -10.531 -19.818 1.00 85.94 90 ALA A N 1
ATOM 695 C CA . ALA A 1 90 ? 0.857 -11.510 -20.370 1.00 85.94 90 ALA A CA 1
ATOM 696 C C . ALA A 1 90 ? -0.598 -11.316 -19.890 1.00 85.94 90 ALA A C 1
ATOM 698 O O . ALA A 1 90 ? -1.492 -12.023 -20.356 1.00 85.94 90 ALA A O 1
ATOM 699 N N . LEU A 1 91 ? -0.828 -10.403 -18.940 1.00 72.50 91 LEU A N 1
ATOM 700 C CA . LEU A 1 91 ? -2.136 -10.101 -18.348 1.00 72.50 91 LEU A CA 1
ATOM 701 C C . LEU A 1 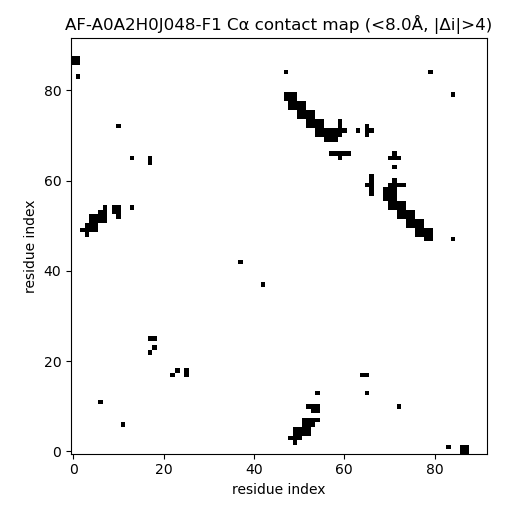91 ? -2.743 -8.786 -18.857 1.00 72.50 91 LEU A C 1
ATOM 703 O O . LEU A 1 91 ? -3.898 -8.499 -18.537 1.00 72.50 91 LEU A O 1
ATOM 707 N N . GLU A 1 92 ? -1.961 -7.994 -19.592 1.00 63.88 92 GLU A N 1
ATOM 708 C CA . GLU A 1 92 ? -2.350 -6.713 -20.200 1.00 63.88 92 GLU A CA 1
ATOM 709 C C . GLU A 1 92 ? -2.732 -6.902 -21.676 1.00 63.88 92 GLU A C 1
ATOM 711 O O . GLU A 1 92 ? -3.718 -6.254 -22.099 1.00 63.88 92 GLU A O 1
#

Secondary structure (DSSP, 8-state):
---SEEE-HHHHHHHHHHHHHHGGG------TTPPPP--HHHHHHHTTEEEEEEEEES---TT-TTGGGTEEEEEEEEEPPHHHHHHHHTT-

Foldseek 3Di:
DDDLEEEDPQRVVVVVVCCVVVDPPDDDDPPDPDDDDDPPVVCVVPVQKRKYWYKDFAAQDDPDPCRVVRMHIDIDIDGDDPVRVVVVVVVD

pLDDT: mean 87.36, std 10.65, range [43.97, 97.62]

Sequence (92 aa):
MVDKVIATPTALELIAFLKTKHGPNLLFHQSGGCAFYIGKAQYEHWKHTQLIIDVVDGNGGDFSLETPEGKGFHTRSRVFTEAELAELAALE

Radius of gyration: 15.63 Å; Cα contacts (8 Å, |Δi|>4): 101; chains: 1; bounding box: 29×27×39 Å